Protein AF-A0A537GXC3-F1 (afdb_monomer_lite)

Secondary structure (DSSP, 8-state):
----TTS--HHHHHHHHHHTT--HHHHHHHHHHHHHHHHS-S-S-TTTTSS---STT--GGG-------S-----HHHHGGGPPPSS--EEEEETTEEEEEE--HHHHHTT-----HHHHHHHSHHHHHTTTTTSS-TTS-HHHHHHHH-

Radius of gyration: 17.85 Å; chains: 1; bounding box: 47×38×45 Å

Sequence (150 aa):
MGKSLASPTESMIKEVSASFSEPQEVSRERFVALDYFNKLPLEKSVLYTKYVDILSSLTLDSFEPGMPSQLRSIPHEIAHLIKERDEPTLSLQVDSQMVRTEVHGTLEKEGIIFSSIHSALANNPDLARSHFTKAIPPDDDKFAALNNAF

Structure (mmCIF, N/CA/C/O backbone):
data_AF-A0A537GXC3-F1
#
_entry.id   AF-A0A537GXC3-F1
#
loop_
_atom_site.group_PDB
_atom_site.id
_atom_site.type_symbol
_atom_site.label_atom_id
_atom_site.label_alt_id
_atom_site.label_comp_id
_atom_site.label_asym_id
_atom_site.label_entity_id
_atom_site.label_seq_id
_atom_site.pdbx_PDB_ins_code
_atom_site.Cartn_x
_atom_site.Cartn_y
_atom_site.Cartn_z
_atom_site.occupancy
_atom_site.B_iso_or_equiv
_atom_site.auth_seq_id
_atom_site.auth_comp_id
_atom_site.auth_asym_id
_atom_site.auth_atom_id
_atom_site.pdbx_PDB_model_num
ATOM 1 N N . MET A 1 1 ? 25.312 0.135 -0.748 1.00 44.31 1 MET A N 1
ATOM 2 C CA . MET A 1 1 ? 24.324 0.442 -1.804 1.00 44.31 1 MET A CA 1
ATOM 3 C C . MET A 1 1 ? 23.037 0.807 -1.092 1.00 44.31 1 MET A C 1
ATOM 5 O O . MET A 1 1 ? 22.643 0.046 -0.217 1.00 44.31 1 MET A O 1
ATOM 9 N N . GLY A 1 2 ? 22.495 2.000 -1.346 1.00 56.72 2 GLY A N 1
ATOM 10 C CA . GLY A 1 2 ? 21.248 2.460 -0.723 1.00 56.72 2 GLY A CA 1
ATOM 11 C C . GLY A 1 2 ? 20.059 1.591 -1.135 1.00 56.72 2 GLY A C 1
ATOM 12 O O . GLY A 1 2 ? 20.139 0.854 -2.120 1.00 56.72 2 GLY A O 1
ATOM 13 N N . LYS A 1 3 ? 18.977 1.641 -0.356 1.00 64.88 3 LYS A N 1
ATOM 14 C CA . LYS A 1 3 ? 17.734 0.921 -0.648 1.00 64.88 3 LYS A CA 1
ATOM 15 C C . LYS A 1 3 ? 17.019 1.655 -1.792 1.00 64.88 3 LYS A C 1
ATOM 17 O O . LYS A 1 3 ? 16.311 2.608 -1.528 1.00 64.88 3 LYS A O 1
ATOM 22 N N . SER A 1 4 ? 17.222 1.248 -3.045 1.00 76.56 4 SER A N 1
ATOM 23 C CA . SER A 1 4 ? 16.578 1.858 -4.228 1.00 76.56 4 SER A CA 1
ATOM 24 C C . SER A 1 4 ? 15.286 1.120 -4.609 1.00 76.56 4 SER A C 1
ATOM 26 O O . SER A 1 4 ? 15.251 -0.113 -4.590 1.00 76.56 4 SER A O 1
ATOM 28 N N . LEU A 1 5 ? 14.241 1.855 -5.011 1.00 75.19 5 LEU A N 1
ATOM 29 C CA . LEU A 1 5 ? 13.020 1.292 -5.607 1.00 75.19 5 LEU A CA 1
ATOM 30 C C . LEU A 1 5 ? 13.234 0.732 -7.020 1.00 75.19 5 LEU A C 1
ATOM 32 O O . LEU A 1 5 ? 12.379 -0.003 -7.508 1.00 75.19 5 LEU A O 1
ATOM 36 N N . ALA A 1 6 ? 14.353 1.023 -7.688 1.00 76.06 6 ALA A N 1
ATOM 37 C CA . ALA A 1 6 ? 14.673 0.369 -8.959 1.00 76.06 6 ALA A CA 1
ATOM 38 C C . ALA A 1 6 ? 15.117 -1.087 -8.771 1.00 76.06 6 ALA A C 1
ATOM 40 O O . ALA A 1 6 ? 15.088 -1.877 -9.714 1.00 76.06 6 ALA A O 1
ATOM 41 N N . SER A 1 7 ? 15.576 -1.449 -7.572 1.00 81.81 7 SER A N 1
ATOM 42 C CA . SER A 1 7 ? 16.062 -2.793 -7.253 1.00 81.81 7 SER A CA 1
ATOM 43 C C . SER A 1 7 ? 15.679 -3.190 -5.824 1.00 81.81 7 SER A C 1
ATOM 45 O O . SER A 1 7 ? 16.560 -3.395 -4.981 1.00 81.81 7 SER A O 1
ATOM 47 N N . PRO A 1 8 ? 14.369 -3.295 -5.523 1.00 86.06 8 PRO A N 1
ATOM 48 C CA . PRO A 1 8 ? 13.913 -3.805 -4.244 1.00 86.06 8 PRO A CA 1
ATOM 49 C C . PRO A 1 8 ? 14.417 -5.237 -4.047 1.00 86.06 8 PRO A C 1
ATOM 51 O O . PRO A 1 8 ? 14.475 -6.039 -4.978 1.00 86.06 8 PRO A O 1
ATOM 54 N N . THR A 1 9 ? 14.804 -5.565 -2.817 1.00 90.38 9 THR A N 1
ATOM 55 C CA . THR A 1 9 ? 15.420 -6.856 -2.491 1.00 90.38 9 THR A CA 1
ATOM 56 C C . THR A 1 9 ? 14.552 -7.661 -1.539 1.00 90.38 9 THR A C 1
ATOM 58 O O . THR A 1 9 ? 13.807 -7.111 -0.728 1.00 90.38 9 THR A O 1
ATOM 61 N N . GLU A 1 10 ? 14.730 -8.981 -1.550 1.00 92.19 10 GLU A N 1
ATOM 62 C CA . GLU A 1 10 ? 14.108 -9.870 -0.567 1.00 92.19 10 GLU A CA 1
ATOM 63 C C . GLU A 1 10 ? 14.428 -9.475 0.881 1.00 92.19 10 GLU A C 1
ATOM 65 O O . GLU A 1 10 ? 13.608 -9.668 1.775 1.00 92.19 10 GLU A O 1
ATOM 70 N N . SER A 1 11 ? 15.617 -8.915 1.134 1.00 90.69 11 SER A N 1
ATOM 71 C CA . SER A 1 11 ? 15.994 -8.446 2.470 1.00 90.69 11 SER A CA 1
ATOM 72 C C . SER A 1 11 ? 15.090 -7.313 2.953 1.00 90.69 11 SER A C 1
ATOM 74 O O . SER A 1 11 ? 14.800 -7.240 4.143 1.00 90.69 11 SER A O 1
ATOM 76 N N . MET A 1 12 ? 14.635 -6.447 2.046 1.00 88.88 12 MET A N 1
ATOM 77 C CA . MET A 1 12 ? 13.748 -5.334 2.383 1.00 88.88 12 MET A CA 1
ATOM 78 C C . MET A 1 12 ? 12.340 -5.847 2.702 1.00 88.88 12 MET A C 1
ATOM 80 O O . MET A 1 12 ? 11.745 -5.401 3.676 1.00 88.88 12 MET A O 1
ATOM 84 N N . ILE A 1 13 ? 11.852 -6.856 1.971 1.00 91.31 13 ILE A N 1
ATOM 85 C CA . ILE A 1 13 ? 10.588 -7.543 2.290 1.00 91.31 13 ILE A CA 1
ATOM 86 C C . ILE A 1 13 ? 10.646 -8.181 3.679 1.00 91.31 13 ILE A C 1
ATOM 88 O O . ILE A 1 13 ? 9.738 -7.994 4.484 1.00 91.31 13 ILE A O 1
ATOM 92 N N . LYS A 1 14 ? 11.742 -8.884 4.000 1.00 91.06 14 LYS A N 1
ATOM 93 C CA . LYS A 1 14 ? 11.944 -9.482 5.333 1.00 91.06 14 LYS A CA 1
ATOM 94 C C . LYS A 1 14 ? 11.896 -8.430 6.437 1.00 91.06 14 LYS A C 1
ATOM 96 O O . LYS A 1 14 ? 11.304 -8.675 7.483 1.00 91.06 14 LYS A O 1
ATOM 101 N N . GLU A 1 15 ? 12.502 -7.270 6.205 1.00 89.31 15 GLU A N 1
ATOM 102 C CA . GLU A 1 15 ? 12.504 -6.154 7.151 1.00 89.31 15 GLU A CA 1
ATOM 103 C C . GLU A 1 15 ? 11.103 -5.556 7.355 1.00 89.31 15 GLU A C 1
ATOM 105 O O . GLU A 1 15 ? 10.705 -5.336 8.501 1.00 89.31 15 GLU A O 1
ATOM 110 N N . VAL A 1 16 ? 10.325 -5.356 6.283 1.00 88.69 16 VAL A N 1
ATOM 111 C CA . VAL A 1 16 ? 8.923 -4.913 6.383 1.00 88.69 16 VAL A CA 1
ATOM 112 C C . VAL A 1 16 ? 8.084 -5.934 7.147 1.00 88.69 16 VAL A C 1
ATOM 114 O O . VAL A 1 16 ? 7.462 -5.582 8.151 1.00 88.69 16 VAL A O 1
ATOM 117 N N . SER A 1 17 ? 8.119 -7.207 6.740 1.00 90.25 17 SER A N 1
ATOM 118 C CA . SER A 1 17 ? 7.328 -8.256 7.390 1.00 90.25 17 SER A CA 1
ATOM 119 C C . SER A 1 17 ? 7.688 -8.429 8.866 1.00 90.25 17 SER A C 1
ATOM 121 O O . SER A 1 17 ? 6.800 -8.618 9.696 1.00 90.25 17 SER A O 1
ATOM 123 N N . ALA A 1 18 ? 8.972 -8.313 9.222 1.00 89.62 18 ALA A N 1
ATOM 124 C CA . ALA A 1 18 ? 9.408 -8.340 10.615 1.00 89.62 18 ALA A CA 1
ATOM 125 C C . ALA A 1 18 ? 8.905 -7.122 11.406 1.00 89.62 18 ALA A C 1
ATOM 127 O O . ALA A 1 18 ? 8.441 -7.278 12.534 1.00 89.62 18 ALA A O 1
ATOM 128 N N . SER A 1 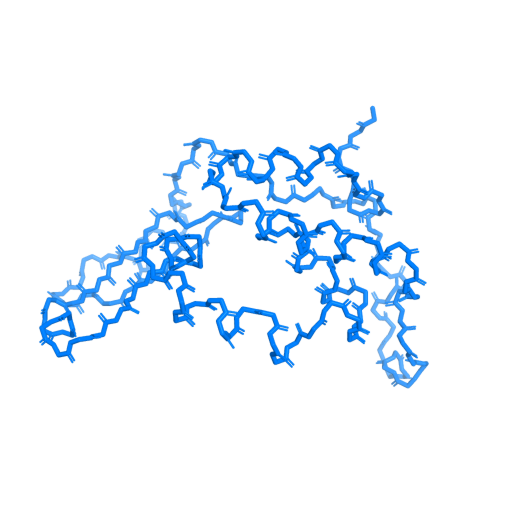19 ? 8.945 -5.924 10.814 1.00 86.88 19 SER A N 1
ATOM 129 C CA . SER A 1 19 ? 8.527 -4.682 11.483 1.00 86.88 19 SER A CA 1
ATOM 130 C C . SER A 1 19 ? 7.046 -4.685 11.860 1.00 86.88 19 SER A C 1
ATOM 132 O O . SER A 1 19 ? 6.678 -4.157 12.909 1.00 86.88 19 SER A O 1
ATOM 134 N N . PHE A 1 20 ? 6.202 -5.311 11.038 1.00 85.00 20 PHE A N 1
ATOM 135 C CA . PHE A 1 20 ? 4.766 -5.434 11.299 1.00 85.00 20 PHE A CA 1
ATOM 136 C C . PHE A 1 20 ? 4.357 -6.771 11.927 1.00 85.00 20 PHE A C 1
ATOM 138 O O . PHE A 1 20 ? 3.171 -6.979 12.167 1.00 85.00 20 PHE A O 1
ATOM 145 N N . SER A 1 21 ? 5.318 -7.655 12.232 1.00 87.19 21 SER A N 1
ATOM 146 C CA . SER A 1 21 ? 5.053 -9.004 12.758 1.00 87.19 21 SER A CA 1
ATOM 147 C C . SER A 1 21 ? 4.022 -9.764 11.915 1.00 87.19 21 SER A C 1
ATOM 149 O O . SER A 1 21 ? 3.063 -10.334 12.435 1.00 87.19 21 SER A O 1
ATOM 151 N N . GLU A 1 22 ? 4.194 -9.720 10.594 1.00 87.62 22 GLU A N 1
ATOM 152 C CA . GLU A 1 22 ? 3.205 -10.245 9.658 1.00 87.62 22 GLU A CA 1
ATOM 153 C C . GLU A 1 22 ? 3.077 -11.776 9.729 1.00 87.62 22 GLU A C 1
ATOM 155 O O . GLU A 1 22 ? 4.077 -12.479 9.923 1.00 87.62 22 GLU A O 1
ATOM 160 N N . PRO A 1 23 ? 1.870 -12.322 9.487 1.00 87.81 23 PRO A N 1
ATOM 161 C CA . PRO A 1 23 ? 1.692 -13.746 9.228 1.00 87.81 23 PRO A CA 1
ATOM 162 C C . PRO A 1 23 ? 2.566 -14.225 8.059 1.00 87.81 23 PRO A C 1
ATOM 164 O O . PRO A 1 23 ? 2.821 -13.484 7.103 1.00 87.81 23 PRO A O 1
ATOM 167 N N . GLN A 1 24 ? 2.990 -15.494 8.093 1.00 88.50 24 GLN A N 1
ATOM 168 C CA . GLN A 1 24 ? 3.875 -16.053 7.062 1.00 88.50 24 GLN A CA 1
ATOM 169 C C . GLN A 1 24 ? 3.268 -15.969 5.658 1.00 88.50 24 GLN A C 1
ATOM 171 O O . GLN A 1 24 ? 3.991 -15.791 4.682 1.00 88.50 24 GLN A O 1
ATOM 176 N N . GLU A 1 25 ? 1.952 -16.105 5.546 1.00 89.38 25 GLU A N 1
ATOM 177 C CA . GLU A 1 25 ? 1.207 -16.051 4.295 1.00 89.38 25 GLU A CA 1
ATOM 178 C C . GLU A 1 25 ? 1.304 -14.669 3.639 1.00 89.38 25 GLU A C 1
ATOM 180 O O . GLU A 1 25 ? 1.573 -14.588 2.443 1.00 89.38 25 GLU A O 1
ATOM 185 N N . VAL A 1 26 ? 1.165 -13.594 4.425 1.00 90.88 26 VAL A N 1
ATOM 186 C CA . VAL A 1 26 ? 1.312 -12.208 3.942 1.00 90.88 26 VAL A CA 1
ATOM 187 C C . VAL A 1 26 ? 2.740 -11.981 3.455 1.00 90.88 26 VAL A C 1
ATOM 189 O O . VAL A 1 26 ? 2.950 -11.489 2.350 1.00 90.88 26 VAL A O 1
ATOM 192 N N . SER A 1 27 ? 3.731 -12.425 4.232 1.00 91.94 27 SER A N 1
ATOM 193 C CA . SER A 1 27 ? 5.136 -12.307 3.836 1.00 91.94 27 SER A CA 1
ATOM 194 C C . SER A 1 27 ? 5.424 -13.048 2.522 1.00 91.94 27 SER A C 1
ATOM 196 O O . SER A 1 27 ? 6.080 -12.506 1.635 1.00 91.94 27 SER A O 1
ATOM 198 N N . ARG A 1 28 ? 4.875 -14.260 2.337 1.00 93.31 28 ARG A N 1
ATOM 199 C CA . ARG A 1 28 ? 4.984 -15.017 1.074 1.00 93.31 28 ARG A CA 1
ATOM 200 C C . ARG A 1 28 ? 4.373 -14.268 -0.108 1.00 93.31 28 ARG A C 1
ATOM 202 O O . ARG A 1 28 ? 4.989 -14.236 -1.169 1.00 93.31 28 ARG A O 1
ATOM 209 N N . GLU A 1 29 ? 3.205 -13.660 0.062 1.00 93.94 29 GLU A N 1
ATOM 210 C CA . GLU A 1 29 ? 2.571 -12.864 -0.997 1.00 93.94 29 GLU A CA 1
ATOM 211 C C . GLU A 1 29 ? 3.402 -11.650 -1.397 1.00 93.94 29 GLU A C 1
ATOM 213 O O . GLU A 1 29 ? 3.532 -11.376 -2.590 1.00 93.94 29 GLU A O 1
ATOM 218 N N . ARG A 1 30 ? 4.051 -10.983 -0.437 1.00 94.44 30 ARG A N 1
ATOM 219 C CA . ARG A 1 30 ? 4.987 -9.890 -0.733 1.00 94.44 30 ARG A CA 1
ATOM 220 C C . ARG A 1 30 ? 6.167 -10.355 -1.591 1.00 94.44 30 ARG A C 1
ATOM 222 O O . ARG A 1 30 ? 6.555 -9.653 -2.522 1.00 94.44 30 ARG A O 1
ATOM 229 N N . PHE A 1 31 ? 6.716 -11.550 -1.342 1.00 96.06 31 PHE A N 1
ATOM 230 C CA . PHE A 1 31 ? 7.765 -12.122 -2.204 1.00 96.06 31 PHE A CA 1
ATOM 231 C C . PHE A 1 31 ? 7.263 -12.438 -3.615 1.00 96.06 31 PHE A C 1
ATOM 233 O O . PHE A 1 31 ? 7.979 -12.192 -4.583 1.00 96.06 31 PHE A O 1
ATOM 240 N N . VAL A 1 32 ? 6.035 -12.948 -3.747 1.00 96.56 32 VAL A N 1
ATOM 241 C CA . VAL A 1 32 ? 5.408 -13.166 -5.061 1.00 96.56 32 VAL A CA 1
ATOM 242 C C . VAL A 1 32 ? 5.237 -11.836 -5.799 1.00 96.56 32 VAL A C 1
ATOM 244 O O . VAL A 1 32 ? 5.548 -11.743 -6.983 1.00 96.56 32 VAL A O 1
ATOM 247 N N . ALA A 1 33 ? 4.807 -10.785 -5.103 1.00 97.12 33 ALA A N 1
ATOM 248 C CA . ALA A 1 33 ? 4.683 -9.451 -5.677 1.00 97.12 33 ALA A CA 1
ATOM 249 C C . ALA A 1 33 ? 6.040 -8.868 -6.113 1.00 97.12 33 ALA A C 1
ATOM 251 O O . ALA A 1 33 ? 6.153 -8.310 -7.203 1.00 97.12 33 ALA A O 1
ATOM 252 N N . LEU A 1 34 ? 7.098 -9.078 -5.323 1.00 96.06 34 LEU A N 1
ATOM 253 C CA . LEU A 1 34 ? 8.461 -8.696 -5.698 1.00 96.06 34 LEU A CA 1
ATOM 254 C C . LEU A 1 34 ? 8.936 -9.418 -6.973 1.00 96.06 34 LEU A C 1
ATOM 256 O O . LEU A 1 34 ? 9.576 -8.813 -7.834 1.00 96.06 34 LEU A O 1
ATOM 260 N N . ASP A 1 35 ? 8.618 -10.703 -7.119 1.00 96.62 35 ASP A N 1
ATOM 261 C CA . ASP A 1 35 ? 8.932 -11.468 -8.329 1.00 96.62 35 ASP A CA 1
ATOM 262 C C . ASP A 1 35 ? 8.208 -10.903 -9.566 1.00 96.62 35 ASP A C 1
ATOM 264 O O . ASP A 1 35 ? 8.836 -10.713 -10.612 1.00 96.62 35 ASP A O 1
ATOM 268 N N . TYR A 1 36 ? 6.929 -10.528 -9.437 1.00 97.38 36 TYR A N 1
ATOM 269 C CA . TYR A 1 36 ? 6.208 -9.820 -10.499 1.00 97.38 36 TYR A CA 1
ATOM 270 C C . TYR A 1 36 ? 6.845 -8.471 -10.837 1.00 97.38 36 TYR A C 1
ATOM 272 O O . TYR A 1 36 ? 7.074 -8.194 -12.013 1.00 97.38 36 TYR A O 1
ATOM 280 N N . PHE A 1 37 ? 7.214 -7.661 -9.841 1.00 95.12 37 PHE A N 1
ATOM 281 C CA . PHE A 1 37 ? 7.865 -6.364 -10.061 1.00 95.12 37 PHE A CA 1
ATOM 282 C C . PHE A 1 37 ? 9.121 -6.484 -10.937 1.00 95.12 37 PHE A C 1
ATOM 284 O O . PHE A 1 37 ? 9.337 -5.694 -11.863 1.00 95.12 37 PHE A O 1
ATOM 291 N N . ASN A 1 38 ? 9.939 -7.503 -10.663 1.00 93.44 38 ASN A N 1
ATOM 292 C CA . ASN A 1 38 ? 11.182 -7.756 -11.386 1.00 93.44 38 ASN A CA 1
ATOM 293 C C . ASN A 1 38 ? 10.948 -8.217 -12.833 1.00 93.44 38 ASN A C 1
ATOM 295 O O . ASN A 1 38 ? 11.780 -7.951 -13.700 1.00 93.44 38 ASN A O 1
ATOM 299 N N . LYS A 1 39 ? 9.823 -8.886 -13.105 1.00 94.88 39 LYS A N 1
ATOM 300 C CA . LYS A 1 39 ? 9.475 -9.423 -14.431 1.00 94.88 39 LYS A CA 1
ATOM 301 C C . LYS A 1 39 ? 8.680 -8.446 -15.291 1.00 94.88 39 LYS A C 1
ATOM 303 O O . LYS A 1 39 ? 8.797 -8.481 -16.515 1.00 94.88 39 LYS A O 1
ATOM 308 N N . LEU A 1 40 ? 7.854 -7.606 -14.674 1.00 94.50 40 LEU A N 1
ATOM 309 C CA . LEU A 1 40 ? 6.951 -6.716 -15.389 1.00 94.50 40 LEU A CA 1
ATOM 310 C C . LEU A 1 40 ? 7.705 -5.522 -15.999 1.00 94.50 40 LEU A C 1
ATOM 312 O O . LEU A 1 40 ? 8.599 -4.946 -15.357 1.00 94.50 40 LEU A O 1
ATOM 316 N N . PRO A 1 41 ? 7.342 -5.116 -17.232 1.00 92.25 41 PRO A N 1
ATOM 317 C CA . PRO A 1 41 ? 7.860 -3.889 -17.822 1.00 92.25 41 PRO A CA 1
ATOM 318 C C . PRO A 1 41 ? 7.374 -2.678 -17.018 1.00 92.25 41 PRO A C 1
ATOM 320 O O . PRO A 1 41 ? 6.320 -2.731 -16.390 1.00 92.25 41 PRO A O 1
ATOM 323 N N . LEU A 1 42 ? 8.129 -1.574 -17.055 1.00 87.69 42 LEU A N 1
ATOM 324 C CA . LEU A 1 42 ? 7.740 -0.327 -16.376 1.00 87.69 42 LEU A CA 1
ATOM 325 C C . LEU A 1 42 ? 6.365 0.174 -16.829 1.00 87.69 42 LEU A C 1
ATOM 327 O O . LEU A 1 42 ? 5.606 0.710 -16.031 1.00 87.69 42 LEU A O 1
ATOM 331 N N . GLU A 1 43 ? 6.037 -0.061 -18.096 1.00 87.44 43 GLU A N 1
ATOM 332 C CA . GLU A 1 43 ? 4.744 0.254 -18.670 1.00 87.44 43 GLU A CA 1
ATOM 333 C C . GLU A 1 43 ? 4.200 -0.935 -19.454 1.00 87.44 43 GLU A C 1
ATOM 335 O O . GLU A 1 43 ? 4.882 -1.531 -20.288 1.00 87.44 43 GLU A O 1
ATOM 340 N N . LYS A 1 44 ? 2.941 -1.276 -19.172 1.00 87.56 44 LYS A N 1
ATOM 341 C CA . LYS A 1 44 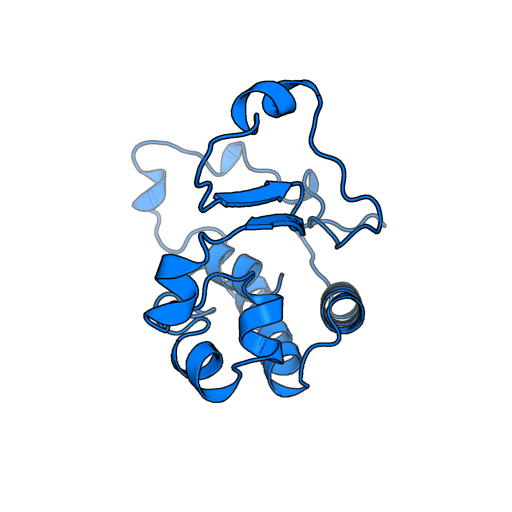? 2.238 -2.407 -19.787 1.00 87.56 44 LYS A CA 1
ATOM 342 C C . LYS A 1 44 ? 1.845 -2.132 -21.240 1.00 87.56 44 LYS A C 1
ATOM 344 O O . LYS A 1 44 ? 1.721 -3.065 -22.029 1.00 87.56 44 LYS A O 1
ATOM 349 N N . SER A 1 45 ? 1.613 -0.866 -21.591 1.00 88.12 45 SER A N 1
ATOM 350 C CA . SER A 1 45 ? 1.137 -0.458 -22.911 1.00 88.12 45 SER A CA 1
ATOM 351 C C . SER A 1 45 ? 1.626 0.934 -23.284 1.00 88.12 45 SER A C 1
ATOM 353 O O . SER A 1 45 ? 1.412 1.888 -22.547 1.00 88.12 45 SER A O 1
ATOM 355 N N . VAL A 1 46 ? 2.143 1.072 -24.504 1.00 81.81 46 VAL A N 1
ATOM 356 C CA . VAL A 1 46 ? 2.550 2.357 -25.106 1.00 81.81 46 VAL A CA 1
ATOM 357 C C . VAL A 1 46 ? 1.406 3.373 -25.240 1.00 81.81 46 VAL A C 1
ATOM 359 O O . VAL A 1 46 ? 1.631 4.537 -25.557 1.00 81.81 46 VAL A O 1
ATOM 362 N N . LEU A 1 47 ? 0.152 2.946 -25.052 1.00 87.19 47 LEU A N 1
ATOM 363 C CA . LEU A 1 47 ? -0.996 3.852 -25.068 1.00 87.19 47 LEU A CA 1
ATOM 364 C C . LEU A 1 47 ? -1.103 4.697 -23.793 1.00 87.19 47 LEU A C 1
ATOM 366 O O . LEU A 1 47 ? -1.717 5.761 -23.844 1.00 87.19 47 LEU A O 1
ATOM 370 N N . TYR A 1 48 ? -0.529 4.244 -22.677 1.00 84.94 48 TYR A N 1
ATOM 371 C CA . TYR A 1 48 ? -0.614 4.927 -21.384 1.00 84.94 48 TYR A CA 1
ATOM 372 C C . TYR A 1 48 ? 0.224 6.216 -21.356 1.00 84.94 48 TYR A C 1
ATOM 374 O O . TYR A 1 48 ? -0.237 7.228 -20.832 1.00 84.94 48 TYR A O 1
ATOM 382 N N . THR A 1 49 ? 1.360 6.241 -22.052 1.00 84.25 49 THR A N 1
ATOM 383 C CA . THR A 1 49 ? 2.208 7.433 -22.247 1.00 84.25 49 THR A CA 1
ATOM 384 C C . THR A 1 49 ? 1.940 8.199 -23.542 1.00 84.25 49 THR A C 1
ATOM 386 O O . THR A 1 49 ? 2.635 9.164 -23.855 1.00 84.25 49 THR A O 1
ATOM 389 N N . LYS A 1 50 ? 0.904 7.831 -24.310 1.00 87.62 50 LYS A N 1
ATOM 390 C CA . LYS A 1 50 ? 0.659 8.388 -25.655 1.00 87.62 50 LYS A CA 1
ATOM 391 C C . LYS A 1 50 ? 0.572 9.919 -25.694 1.00 87.62 50 LYS A C 1
ATOM 393 O O . LYS A 1 50 ? 0.966 10.524 -26.688 1.00 87.62 50 LYS A O 1
ATOM 398 N N . TYR A 1 51 ? -0.002 10.532 -24.660 1.00 87.88 51 TYR A N 1
ATOM 399 C CA . TYR A 1 51 ? -0.237 11.981 -24.608 1.00 87.88 51 TYR A CA 1
ATOM 400 C C . TYR A 1 51 ? 0.632 12.704 -23.579 1.00 87.88 51 TYR A C 1
ATOM 402 O O . TYR A 1 51 ? 0.804 13.916 -23.681 1.00 87.88 51 TYR A O 1
ATOM 410 N N . VAL A 1 52 ? 1.161 11.977 -22.595 1.00 84.31 52 VAL A N 1
ATOM 411 C CA . VAL A 1 52 ? 2.024 12.513 -21.543 1.00 84.31 52 VAL A CA 1
ATOM 412 C C . VAL A 1 52 ? 3.089 11.470 -21.243 1.00 84.31 52 VAL A C 1
ATOM 414 O O . VAL A 1 52 ? 2.775 10.374 -20.784 1.00 84.31 52 VAL A O 1
ATOM 417 N N . ASP A 1 53 ? 4.347 11.824 -21.480 1.00 82.81 53 ASP A N 1
ATOM 418 C CA . ASP A 1 53 ? 5.480 10.984 -21.111 1.00 82.81 53 ASP A CA 1
ATOM 419 C C . ASP A 1 53 ? 5.889 11.269 -19.662 1.00 82.81 53 ASP A C 1
ATOM 421 O O . ASP A 1 53 ? 6.658 12.184 -19.371 1.00 82.81 53 ASP A O 1
ATOM 425 N N . ILE A 1 54 ? 5.321 10.493 -18.741 1.00 77.38 54 ILE A N 1
ATOM 426 C CA . ILE A 1 54 ? 5.677 10.528 -17.317 1.00 77.38 54 ILE A CA 1
ATOM 427 C C . ILE A 1 54 ? 6.909 9.671 -16.999 1.00 77.38 54 ILE A C 1
ATOM 429 O O . ILE A 1 54 ? 7.506 9.829 -15.935 1.00 77.38 54 ILE A O 1
ATOM 433 N N . LEU A 1 55 ? 7.295 8.759 -17.898 1.00 81.25 55 LEU A N 1
ATOM 434 C CA . LEU A 1 55 ? 8.321 7.755 -17.624 1.00 81.25 55 LEU A CA 1
ATOM 435 C C . LEU A 1 55 ? 9.726 8.295 -17.847 1.00 81.25 55 LEU A C 1
ATOM 437 O O . LEU A 1 55 ? 10.625 7.942 -17.091 1.00 81.25 55 LEU A O 1
ATOM 441 N N . SER A 1 56 ? 9.926 9.183 -18.824 1.00 80.88 56 SER A N 1
ATOM 442 C CA . SER A 1 56 ? 11.241 9.795 -19.064 1.00 80.88 56 SER A CA 1
ATOM 443 C C . SER A 1 56 ? 11.763 10.611 -17.881 1.00 80.88 56 SER A C 1
ATOM 445 O O . SER A 1 56 ? 12.973 10.738 -17.709 1.00 80.88 56 SER A O 1
ATOM 447 N N . SER A 1 57 ? 10.863 11.140 -17.048 1.00 80.69 57 SER A N 1
ATOM 448 C CA . SER A 1 57 ? 11.215 11.879 -15.828 1.00 80.69 57 SER A CA 1
ATOM 449 C C . SER A 1 57 ? 11.267 10.991 -14.580 1.00 80.69 57 SER A C 1
ATOM 451 O O . SER A 1 57 ? 11.745 11.429 -13.533 1.00 80.69 57 SER A O 1
ATOM 453 N N . LEU A 1 58 ? 10.785 9.747 -14.660 1.00 81.25 58 LEU A N 1
ATOM 454 C CA . LEU A 1 58 ? 10.720 8.840 -13.521 1.00 81.25 58 LEU A CA 1
ATOM 455 C C . LEU A 1 58 ? 12.028 8.058 -13.377 1.00 81.25 58 LEU A C 1
ATOM 457 O O . LEU A 1 58 ? 12.246 7.036 -14.024 1.00 81.25 58 LEU A O 1
ATOM 461 N N . THR A 1 59 ? 12.886 8.506 -12.465 1.00 82.31 59 THR A N 1
ATOM 462 C CA . THR A 1 59 ? 14.099 7.764 -12.097 1.00 82.31 59 THR A CA 1
ATOM 463 C C . THR A 1 59 ? 13.817 6.926 -10.857 1.00 82.31 59 THR A C 1
ATOM 465 O O . THR A 1 59 ? 13.889 7.434 -9.748 1.00 82.31 59 THR A O 1
ATOM 468 N N . LEU A 1 60 ? 13.496 5.637 -11.003 1.00 79.06 60 LEU A N 1
ATOM 469 C CA . LEU A 1 60 ? 13.210 4.780 -9.837 1.00 79.06 60 LEU A CA 1
ATOM 470 C C . LEU A 1 60 ? 14.367 4.736 -8.824 1.00 79.06 60 LEU A C 1
ATOM 472 O O . LEU A 1 60 ? 14.128 4.603 -7.627 1.00 79.06 60 LEU A O 1
ATOM 476 N N . ASP A 1 61 ? 15.602 4.923 -9.293 1.00 82.06 61 ASP A N 1
ATOM 477 C CA . ASP A 1 61 ? 16.792 4.991 -8.444 1.00 82.06 61 ASP A CA 1
ATOM 478 C C . ASP A 1 61 ? 16.835 6.194 -7.500 1.00 82.06 61 ASP A C 1
ATOM 480 O O . ASP A 1 61 ? 17.570 6.163 -6.515 1.00 82.06 61 ASP A O 1
ATOM 484 N N . SER A 1 62 ? 16.056 7.247 -7.767 1.00 81.75 62 SER A N 1
ATOM 485 C CA . SER A 1 62 ? 15.980 8.409 -6.877 1.00 81.75 62 SER A CA 1
ATOM 486 C C . SER A 1 62 ? 15.017 8.213 -5.709 1.00 81.75 62 SER A C 1
ATOM 488 O O . SER A 1 62 ? 14.874 9.120 -4.892 1.00 81.75 62 SER A O 1
ATOM 490 N N . PHE A 1 63 ? 14.332 7.071 -5.637 1.00 81.62 63 PHE A N 1
ATOM 491 C CA . PHE A 1 63 ? 13.365 6.789 -4.588 1.00 81.62 63 PHE A CA 1
ATOM 492 C C . PHE A 1 63 ? 13.844 5.639 -3.715 1.00 81.62 63 PHE A C 1
ATOM 494 O O . PHE A 1 63 ? 14.251 4.585 -4.206 1.00 81.62 63 PHE A O 1
ATOM 501 N N . GLU A 1 64 ? 13.720 5.827 -2.408 1.00 79.62 64 GLU A N 1
ATOM 502 C CA . GLU A 1 64 ? 13.865 4.752 -1.439 1.00 79.62 64 GLU A CA 1
ATOM 503 C C . GLU A 1 64 ? 12.468 4.278 -1.018 1.00 79.62 64 GLU A C 1
ATOM 505 O O . GLU A 1 64 ? 11.565 5.108 -0.864 1.00 79.62 64 GLU A O 1
ATOM 510 N N . PRO A 1 65 ? 12.237 2.967 -0.833 1.00 73.12 65 PRO A N 1
ATOM 511 C CA . PRO A 1 65 ? 10.987 2.517 -0.247 1.00 73.12 65 PRO A CA 1
ATOM 512 C C . PRO A 1 65 ? 10.854 3.095 1.155 1.00 73.12 65 PRO A C 1
ATOM 514 O O . PRO A 1 65 ? 11.793 3.037 1.954 1.00 73.12 65 PRO A O 1
ATOM 517 N N . GLY A 1 66 ? 9.664 3.617 1.451 1.00 72.25 66 GLY A N 1
ATOM 518 C CA . GLY A 1 66 ? 9.298 4.064 2.787 1.00 72.25 66 GLY A CA 1
ATOM 519 C C . GLY A 1 66 ? 9.310 2.880 3.743 1.00 72.25 66 GLY A C 1
ATOM 520 O O . GLY A 1 66 ? 8.339 2.130 3.825 1.00 72.25 66 GLY A O 1
ATOM 521 N N . MET A 1 67 ? 10.436 2.682 4.426 1.00 74.94 67 MET A N 1
ATOM 522 C CA . MET A 1 67 ? 10.573 1.627 5.418 1.00 74.94 67 MET A CA 1
ATOM 523 C C . MET A 1 67 ? 9.897 2.059 6.718 1.00 74.94 67 MET A C 1
ATOM 525 O O . MET A 1 67 ? 10.026 3.221 7.113 1.00 74.94 67 MET A O 1
ATOM 529 N N . PRO A 1 68 ? 9.224 1.139 7.427 1.00 70.00 68 PRO A N 1
ATOM 530 C CA . PRO A 1 68 ? 8.622 1.457 8.707 1.00 70.00 68 PRO A CA 1
ATOM 531 C C . PRO A 1 68 ? 9.671 2.003 9.695 1.00 70.00 68 PRO A C 1
ATOM 533 O O . PRO A 1 68 ? 10.540 1.269 10.160 1.00 70.00 68 PRO A O 1
ATOM 536 N N . SER A 1 69 ? 9.595 3.291 10.034 1.00 70.19 69 SER A N 1
ATOM 537 C CA . SER A 1 69 ? 10.434 3.913 11.062 1.00 70.19 69 SER A CA 1
ATOM 538 C C . SER A 1 69 ? 9.812 3.803 12.467 1.00 70.19 69 SER A C 1
ATOM 540 O O . SER A 1 69 ? 8.642 3.476 12.638 1.00 70.19 69 SER A O 1
ATOM 542 N N . GLN A 1 70 ? 10.581 4.046 13.529 1.00 60.78 70 GLN A N 1
ATOM 543 C CA . GLN A 1 70 ? 9.999 4.108 14.880 1.00 60.78 70 GLN A CA 1
ATOM 544 C C . GLN A 1 70 ? 9.404 5.487 15.205 1.00 60.78 70 GLN A C 1
ATOM 546 O O . GLN A 1 70 ? 8.598 5.593 16.132 1.00 60.78 70 GLN A O 1
ATOM 551 N N . LEU A 1 71 ? 9.772 6.536 14.458 1.00 64.38 71 LEU A N 1
ATOM 552 C CA . LEU A 1 71 ? 9.258 7.881 14.688 1.00 64.38 71 LEU A CA 1
ATOM 553 C C . LEU A 1 71 ? 7.901 8.054 14.010 1.00 64.38 71 LEU A C 1
ATOM 555 O O . LEU A 1 71 ? 7.792 8.132 12.791 1.00 64.38 71 LEU A O 1
ATOM 559 N N . ARG A 1 72 ? 6.871 8.177 14.843 1.00 69.38 72 ARG A N 1
ATOM 560 C CA . ARG A 1 72 ? 5.507 8.504 14.431 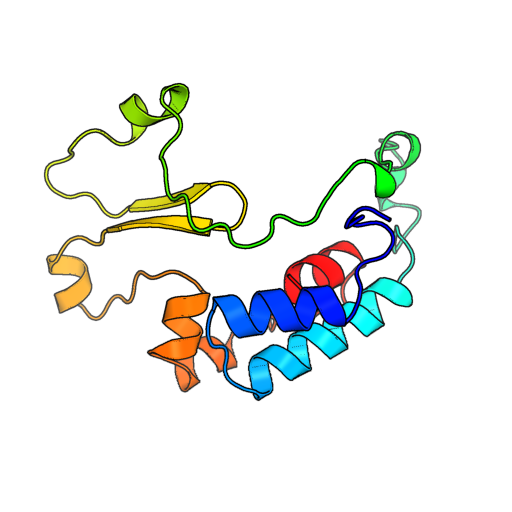1.00 69.38 72 ARG A CA 1
ATOM 561 C C . ARG A 1 72 ? 5.221 9.936 14.847 1.00 69.38 72 ARG A C 1
ATOM 563 O O . ARG A 1 72 ? 4.691 10.173 15.930 1.00 69.38 72 ARG A O 1
ATOM 570 N N . SER A 1 73 ? 5.628 10.897 14.031 1.00 80.12 73 SER A N 1
ATOM 571 C CA . SER A 1 73 ? 5.271 12.297 14.249 1.00 80.12 73 SER A CA 1
ATOM 572 C C . SER A 1 73 ? 4.409 12.806 13.107 1.00 80.12 73 SER A C 1
ATOM 574 O O . SER A 1 73 ? 4.581 12.453 11.944 1.00 80.12 73 SER A O 1
ATOM 576 N N . ILE A 1 74 ? 3.443 13.639 13.469 1.00 86.56 74 ILE A N 1
ATOM 577 C CA . ILE A 1 74 ? 2.635 14.381 12.512 1.00 86.56 74 ILE A CA 1
ATOM 578 C C . ILE A 1 74 ? 3.453 15.615 12.114 1.00 86.56 74 ILE A C 1
ATOM 580 O O . ILE A 1 74 ? 3.841 16.369 13.014 1.00 86.56 74 ILE A O 1
ATOM 584 N N . PRO A 1 75 ? 3.719 15.848 10.815 1.00 87.31 75 PRO A N 1
ATOM 585 C CA . PRO A 1 75 ? 4.389 17.061 10.367 1.00 87.31 75 PRO A CA 1
ATOM 586 C C . PRO A 1 75 ? 3.662 18.312 10.866 1.00 87.31 75 PRO A C 1
ATOM 588 O O . PRO A 1 75 ? 2.428 18.397 10.830 1.00 87.31 75 PRO A O 1
ATOM 591 N N . HIS A 1 76 ? 4.427 19.289 11.348 1.00 88.62 76 HIS A N 1
ATOM 592 C CA . HIS A 1 76 ? 3.882 20.501 11.961 1.00 88.62 76 HIS A CA 1
ATOM 593 C C . HIS A 1 76 ? 2.968 21.268 10.988 1.00 88.62 76 HIS A C 1
ATOM 595 O O . HIS A 1 76 ? 1.942 21.822 11.382 1.00 88.62 76 HIS A O 1
ATOM 601 N N . GLU A 1 77 ? 3.299 21.229 9.698 1.00 88.62 77 GLU A N 1
ATOM 602 C CA . GLU A 1 77 ? 2.570 21.854 8.599 1.00 88.62 77 GLU A CA 1
ATOM 603 C C . GLU A 1 77 ? 1.135 21.342 8.496 1.00 88.62 77 GLU A C 1
ATOM 605 O O . GLU A 1 77 ? 0.236 22.123 8.198 1.00 88.62 77 GLU A O 1
ATOM 610 N N . ILE A 1 78 ? 0.896 20.058 8.781 1.00 87.00 78 ILE A N 1
ATOM 611 C CA . ILE A 1 78 ? -0.432 19.439 8.659 1.00 87.00 78 ILE A CA 1
ATOM 612 C C . ILE A 1 78 ? -1.144 19.274 10.001 1.00 87.00 78 ILE A C 1
ATOM 614 O O . ILE A 1 78 ? -2.342 19.001 10.018 1.00 87.00 78 ILE A O 1
ATOM 618 N N . ALA A 1 79 ? -0.455 19.483 11.127 1.00 86.31 79 ALA A N 1
ATOM 619 C CA . ALA A 1 79 ? -1.019 19.308 12.467 1.00 86.31 79 ALA A CA 1
ATOM 620 C C . ALA A 1 79 ? -2.323 20.103 12.674 1.00 86.31 79 ALA A C 1
ATOM 622 O O . ALA A 1 79 ? -3.253 19.641 13.335 1.00 86.31 79 ALA A O 1
ATOM 623 N N . HIS A 1 80 ? -2.435 21.278 12.048 1.00 86.00 80 HIS A N 1
ATOM 624 C CA . HIS A 1 80 ? -3.629 22.117 12.128 1.00 86.00 80 HIS A CA 1
ATOM 625 C C . HIS A 1 80 ? -4.879 21.509 11.464 1.00 86.00 80 HIS A C 1
ATOM 627 O O . HIS A 1 80 ? -5.990 21.879 11.843 1.00 86.00 80 HIS A O 1
ATOM 633 N N . LEU A 1 81 ? -4.717 20.586 10.508 1.00 83.12 81 LEU A N 1
ATOM 634 C CA . LEU A 1 81 ? -5.817 19.889 9.825 1.00 83.12 81 LEU A CA 1
ATOM 635 C C . LEU A 1 81 ? -6.454 18.804 10.705 1.00 83.12 81 LEU A C 1
ATOM 637 O O . LEU A 1 81 ? -7.573 18.368 10.449 1.00 83.12 81 LEU A O 1
ATOM 641 N N . ILE A 1 82 ? -5.727 18.381 11.738 1.00 81.19 82 ILE A N 1
ATOM 642 C CA . ILE A 1 82 ? -5.993 17.198 12.562 1.00 81.19 82 ILE A CA 1
ATOM 643 C C . ILE A 1 82 ? -6.414 17.616 13.990 1.00 81.19 82 ILE A C 1
ATOM 645 O O . ILE A 1 82 ? -6.452 16.801 14.916 1.00 81.19 82 ILE A O 1
ATOM 649 N N . LYS A 1 83 ? -6.716 18.911 14.174 1.00 72.62 83 LYS A N 1
ATOM 650 C CA . LYS A 1 83 ? -7.219 19.487 15.427 1.00 72.62 83 LYS A CA 1
ATOM 651 C C . LYS A 1 83 ? -8.464 18.752 15.914 1.00 72.62 83 LYS A C 1
ATOM 653 O O . LYS A 1 83 ? -9.233 18.225 15.111 1.00 72.62 83 LYS A O 1
ATOM 658 N N . GLU A 1 84 ? -8.635 18.757 17.233 1.00 67.69 84 GLU A N 1
ATOM 659 C CA . GLU A 1 84 ? -9.735 18.095 17.928 1.00 67.69 84 GLU A CA 1
ATOM 660 C C . GLU A 1 84 ? -11.080 18.478 17.302 1.00 67.69 84 GLU A C 1
ATOM 662 O O . GLU A 1 84 ? -11.467 19.647 17.256 1.00 67.69 84 GLU A O 1
ATOM 667 N N . ARG A 1 85 ? -11.749 17.466 16.753 1.00 68.81 85 ARG A N 1
ATOM 668 C CA . ARG A 1 85 ? -13.172 17.500 16.427 1.00 68.81 85 ARG A CA 1
ATOM 669 C C . ARG A 1 85 ? -13.886 16.734 17.532 1.00 68.81 85 ARG A C 1
ATOM 671 O O . ARG A 1 85 ? -13.281 15.835 18.106 1.00 68.81 85 ARG A O 1
ATOM 678 N N . ASP A 1 86 ? -15.149 17.052 17.787 1.00 68.94 86 ASP A N 1
ATOM 679 C CA . ASP A 1 86 ? -15.914 16.383 18.848 1.00 68.94 86 ASP A CA 1
ATOM 680 C C . ASP A 1 86 ? -16.105 14.877 18.572 1.00 68.94 86 ASP A C 1
ATOM 682 O O . ASP A 1 86 ? -16.135 14.077 19.502 1.00 68.94 86 ASP A O 1
ATOM 686 N N . GLU A 1 87 ? -16.153 14.472 17.293 1.00 70.88 87 GLU A N 1
ATOM 687 C CA . GLU A 1 87 ? -16.346 13.075 16.868 1.00 70.88 87 GLU A CA 1
ATOM 688 C C . GLU A 1 87 ? -15.466 12.711 15.647 1.00 70.88 87 GLU A C 1
ATOM 690 O O . GLU A 1 87 ? -15.960 12.570 14.522 1.00 70.88 87 GLU A O 1
ATOM 695 N N . PRO A 1 88 ? -14.132 12.602 15.789 1.00 80.06 88 PRO A N 1
ATOM 696 C CA . PRO A 1 88 ? -13.262 12.338 14.655 1.00 80.06 88 PRO A CA 1
ATOM 697 C C . PRO A 1 88 ? -13.283 10.846 14.294 1.00 80.06 88 PRO A C 1
ATOM 699 O O . PRO A 1 88 ? -12.989 9.979 15.110 1.00 80.06 88 PRO A O 1
ATOM 702 N N . THR A 1 89 ? -13.582 10.546 13.031 1.00 88.38 89 THR A N 1
ATOM 703 C CA . THR A 1 89 ? -13.166 9.290 12.393 1.00 88.38 89 THR A CA 1
ATOM 704 C C . THR A 1 89 ? -12.094 9.642 11.370 1.00 88.38 89 THR A C 1
ATOM 706 O O . THR A 1 89 ? -12.375 10.327 10.385 1.00 88.38 89 THR A O 1
ATOM 709 N N . LEU A 1 90 ? -10.846 9.266 11.647 1.00 88.75 90 LEU A N 1
ATOM 710 C CA . LEU A 1 90 ? -9.662 9.736 10.928 1.00 88.75 90 LEU A CA 1
ATOM 711 C C . LEU A 1 90 ? -8.579 8.659 10.880 1.00 88.75 90 LEU A C 1
ATOM 713 O O . LEU A 1 90 ? -8.230 8.071 11.898 1.00 88.75 90 LEU A O 1
ATOM 717 N N . SER A 1 91 ? -7.979 8.473 9.708 1.00 89.81 91 SER A N 1
ATOM 718 C CA . SER A 1 91 ? -6.748 7.706 9.543 1.00 89.81 91 SER A CA 1
ATOM 719 C C . SER A 1 91 ? -5.702 8.607 8.902 1.00 89.81 91 SER A C 1
ATOM 721 O O . SER A 1 91 ? -5.976 9.234 7.880 1.00 89.81 91 SER A O 1
ATOM 723 N N . LEU A 1 92 ? -4.517 8.686 9.499 1.00 89.25 92 LEU A N 1
ATOM 724 C CA . LEU A 1 92 ? -3.418 9.511 9.020 1.00 89.25 92 LEU A CA 1
ATOM 725 C C . LEU A 1 92 ? -2.168 8.667 8.834 1.00 89.25 92 LEU A C 1
ATOM 727 O O . LEU A 1 92 ? -1.662 8.070 9.787 1.00 89.25 92 LEU A O 1
ATOM 731 N N . GLN A 1 93 ? -1.652 8.698 7.612 1.00 87.94 93 GLN A N 1
ATOM 732 C CA . GLN A 1 93 ? -0.440 8.008 7.219 1.00 87.94 93 GLN A CA 1
ATOM 733 C C . GLN A 1 93 ? 0.633 9.014 6.800 1.00 87.94 93 GLN A C 1
ATOM 735 O O . GLN A 1 93 ? 0.352 9.943 6.045 1.00 87.94 93 GLN A O 1
ATOM 740 N N . VAL A 1 94 ? 1.852 8.810 7.291 1.00 85.88 94 VAL A N 1
ATOM 741 C CA . VAL A 1 94 ? 3.057 9.575 6.948 1.00 85.88 94 VAL A CA 1
ATOM 742 C C . VAL A 1 94 ? 4.148 8.558 6.622 1.00 85.88 94 VAL A C 1
ATOM 744 O O . VAL A 1 94 ? 4.312 7.602 7.373 1.00 85.88 94 VAL A O 1
ATOM 747 N N . ASP A 1 95 ? 4.839 8.717 5.491 1.00 80.75 95 ASP A N 1
ATOM 748 C CA . ASP A 1 95 ? 5.975 7.878 5.067 1.00 80.75 95 ASP A CA 1
ATOM 749 C C . ASP A 1 95 ? 5.748 6.363 5.239 1.00 80.75 95 ASP A C 1
ATOM 751 O O . ASP A 1 95 ? 6.501 5.656 5.907 1.00 80.75 95 ASP A O 1
ATOM 755 N N . SER A 1 96 ? 4.655 5.861 4.652 1.00 81.19 96 SER A N 1
ATOM 756 C CA . SER A 1 96 ? 4.230 4.448 4.716 1.00 81.19 96 SER A CA 1
ATOM 757 C C . SER A 1 96 ? 3.821 3.935 6.104 1.00 81.19 96 SER A C 1
ATOM 759 O O . SER A 1 96 ? 3.589 2.740 6.284 1.00 81.19 96 SER A O 1
ATOM 761 N N . GLN A 1 97 ? 3.660 4.822 7.087 1.00 82.50 97 GLN A N 1
ATOM 762 C CA . GLN A 1 97 ? 3.248 4.458 8.437 1.00 82.50 97 GLN A CA 1
ATOM 763 C C . GLN A 1 97 ? 1.963 5.122 8.879 1.00 82.50 97 GLN A C 1
ATOM 765 O O . GLN A 1 97 ? 1.793 6.333 8.772 1.00 82.50 97 GLN A O 1
ATOM 770 N N . MET A 1 98 ? 1.086 4.326 9.485 1.00 87.25 98 MET A N 1
ATOM 771 C CA . MET A 1 98 ? -0.090 4.859 10.151 1.00 87.25 98 MET A CA 1
ATOM 772 C C . MET A 1 98 ? 0.315 5.519 11.475 1.00 87.25 98 MET A C 1
ATOM 774 O O . MET A 1 98 ? 0.726 4.837 12.416 1.00 87.25 98 MET A O 1
ATOM 778 N N . VAL A 1 99 ? 0.212 6.848 11.543 1.00 87.56 99 VAL A N 1
ATOM 779 C CA . VAL A 1 99 ? 0.609 7.645 12.716 1.00 87.56 99 VAL A CA 1
ATOM 780 C C . VAL A 1 99 ? -0.569 7.974 13.634 1.00 87.56 99 VAL A C 1
ATOM 782 O O . VAL A 1 99 ? -0.362 8.193 14.825 1.00 87.56 99 VAL A O 1
ATOM 785 N N . ARG A 1 100 ? -1.804 7.980 13.114 1.00 86.06 100 ARG A N 1
ATOM 786 C CA . ARG A 1 100 ? -3.035 8.165 13.899 1.00 86.06 100 ARG A CA 1
ATOM 787 C C . ARG A 1 100 ? -4.178 7.391 13.251 1.00 86.06 100 ARG A C 1
ATOM 789 O O . ARG A 1 100 ? -4.386 7.501 12.045 1.00 86.06 100 ARG A O 1
ATOM 796 N N . THR A 1 101 ? -4.930 6.646 14.050 1.00 88.88 101 THR A N 1
ATOM 797 C CA . THR A 1 101 ? -6.195 6.030 13.640 1.00 88.88 101 THR A CA 1
ATOM 798 C C . THR A 1 101 ? -7.196 6.233 14.760 1.00 88.88 101 THR A C 1
ATOM 800 O O . THR A 1 101 ? -6.931 5.851 15.896 1.00 88.88 101 THR A O 1
ATOM 803 N N . GLU A 1 102 ? -8.321 6.851 14.435 1.00 87.62 102 GLU A N 1
ATOM 804 C CA . GLU A 1 102 ? -9.411 7.140 15.357 1.00 87.62 102 GLU A CA 1
ATOM 805 C C . GLU A 1 102 ? -10.732 6.813 14.693 1.00 87.62 102 GLU A C 1
ATOM 807 O O . GLU A 1 102 ? -10.938 7.102 13.514 1.00 87.62 102 GLU A O 1
ATOM 812 N N . VAL A 1 103 ? -11.629 6.223 15.465 1.00 89.62 103 VAL A N 1
ATOM 813 C CA . VAL A 1 103 ? -12.982 5.897 15.046 1.00 89.62 103 VAL A CA 1
ATOM 814 C C . VAL A 1 103 ? -13.930 6.361 16.129 1.00 89.62 103 VAL A C 1
ATOM 816 O O . VAL A 1 103 ? -13.665 6.208 17.321 1.00 89.62 103 VAL A O 1
ATOM 819 N N . HIS A 1 104 ? -15.035 6.966 15.715 1.00 87.44 104 HIS A N 1
ATOM 820 C CA . HIS A 1 104 ? -16.044 7.385 16.665 1.00 87.44 104 HIS A CA 1
ATOM 821 C C . HIS A 1 104 ? -16.728 6.157 17.283 1.00 87.44 104 HIS A C 1
ATOM 823 O O . HIS A 1 104 ? -17.177 5.263 16.564 1.00 87.44 104 HIS A O 1
ATOM 829 N N . GLY A 1 105 ? -16.854 6.118 18.613 1.00 86.19 105 GLY A N 1
ATOM 830 C CA . GLY A 1 105 ? -17.302 4.919 19.332 1.00 86.19 105 GLY A CA 1
ATOM 831 C C . GLY A 1 105 ? -18.724 4.447 18.995 1.00 86.19 105 GLY A C 1
ATOM 832 O O . GLY A 1 105 ? -19.077 3.308 19.297 1.00 86.19 105 GLY A O 1
ATOM 833 N N . THR A 1 106 ? -19.566 5.278 18.366 1.00 90.19 106 THR A N 1
ATOM 834 C CA . THR A 1 106 ? -20.858 4.812 17.828 1.00 90.19 106 THR A CA 1
ATOM 835 C C . THR A 1 106 ? -20.672 3.877 16.636 1.00 90.19 106 THR A C 1
ATOM 837 O O . THR A 1 106 ? -21.358 2.864 16.568 1.00 90.19 106 THR A O 1
ATOM 840 N N . LEU A 1 107 ? -19.708 4.158 15.754 1.00 91.75 107 LEU A N 1
ATOM 841 C CA . LEU A 1 107 ? -19.406 3.334 14.582 1.00 91.75 107 LEU A CA 1
ATOM 842 C C . LEU A 1 107 ? -18.854 1.969 15.007 1.00 91.75 107 LEU A C 1
ATOM 844 O O . LEU A 1 107 ? -19.253 0.940 14.467 1.00 91.75 107 LEU A O 1
ATOM 848 N N . GLU A 1 108 ? -17.999 1.940 16.032 1.00 90.00 108 GLU A N 1
ATOM 849 C CA . GLU A 1 108 ? -17.499 0.679 16.596 1.00 90.00 108 GLU A CA 1
ATOM 850 C C . GLU A 1 108 ? -18.639 -0.185 17.154 1.00 90.00 108 GLU A C 1
ATOM 852 O O . GLU A 1 108 ? -18.676 -1.393 16.921 1.00 90.00 108 GLU A O 1
ATOM 857 N N . LYS A 1 109 ? -19.617 0.426 17.841 1.00 92.81 109 LYS A N 1
ATOM 858 C CA . LYS A 1 109 ? -20.808 -0.277 18.358 1.00 92.81 109 LYS A CA 1
ATOM 859 C C . LYS A 1 109 ? -21.713 -0.817 17.249 1.00 92.81 109 LYS A C 1
ATOM 861 O O . LYS A 1 109 ? -22.403 -1.807 17.473 1.00 92.81 109 LYS A O 1
ATOM 866 N N . GLU A 1 110 ? -21.702 -0.192 16.076 1.00 95.19 110 GLU A N 1
ATOM 867 C CA . GLU A 1 110 ? -22.391 -0.672 14.871 1.00 95.19 110 GLU A CA 1
ATOM 868 C C . GLU A 1 110 ? -21.610 -1.775 14.133 1.00 95.19 110 GLU A C 1
ATOM 870 O O . GLU A 1 110 ? -22.098 -2.325 13.146 1.00 95.19 110 GLU A O 1
ATOM 875 N N . GLY A 1 111 ? -20.421 -2.144 14.622 1.00 93.00 111 GLY A N 1
ATOM 876 C CA . GLY A 1 111 ? -19.589 -3.204 14.054 1.00 93.00 111 GLY A CA 1
ATOM 877 C C . GLY A 1 111 ? -18.624 -2.732 12.966 1.00 93.00 111 GLY A C 1
ATOM 878 O O . GLY A 1 111 ? -18.069 -3.560 12.244 1.00 93.00 111 GLY A O 1
ATOM 879 N N . ILE A 1 112 ? -18.405 -1.420 12.826 1.00 93.38 112 ILE A N 1
ATOM 880 C CA . ILE A 1 112 ? -17.447 -0.875 11.860 1.00 93.38 112 ILE A CA 1
ATOM 881 C C . ILE A 1 112 ? -16.020 -1.093 12.369 1.00 93.38 112 ILE A C 1
ATOM 883 O O . ILE A 1 112 ? -15.651 -0.648 13.454 1.00 93.38 112 ILE A O 1
ATOM 887 N N . ILE A 1 113 ? -15.195 -1.732 11.537 1.00 92.56 113 ILE A N 1
ATOM 888 C CA . ILE A 1 113 ? -13.761 -1.914 11.778 1.00 92.56 113 ILE A CA 1
ATOM 889 C C . ILE A 1 113 ? -13.005 -0.849 10.986 1.00 92.56 113 ILE A C 1
ATOM 891 O O . ILE A 1 113 ? -12.876 -0.945 9.765 1.00 92.56 113 ILE A O 1
ATOM 895 N N . PHE A 1 114 ? -12.473 0.153 11.682 1.00 93.44 114 PHE A N 1
ATOM 896 C CA . PHE A 1 114 ? -11.646 1.195 11.082 1.00 93.44 114 PHE A CA 1
ATOM 897 C C . PHE A 1 114 ? -10.217 1.100 11.619 1.00 93.44 114 PHE A C 1
ATOM 899 O O . PHE A 1 114 ? -9.941 1.421 12.772 1.00 93.44 114 PHE A O 1
ATOM 906 N N . SER A 1 115 ? -9.307 0.573 10.799 1.00 91.06 115 SER A N 1
ATOM 907 C CA . SER A 1 115 ? -7.941 0.245 11.220 1.00 91.06 115 SER A CA 1
ATOM 908 C C . SER A 1 115 ? -6.949 0.334 10.060 1.00 91.06 115 SER A C 1
ATOM 910 O O . SER A 1 115 ? -7.345 0.400 8.896 1.00 91.06 115 SER A O 1
ATOM 912 N N . SER A 1 116 ? -5.649 0.318 10.370 1.00 90.44 116 SER A N 1
ATOM 913 C CA . SER A 1 116 ? -4.610 0.164 9.347 1.00 90.44 116 SER A CA 1
ATOM 914 C C . SER A 1 116 ? -4.681 -1.218 8.684 1.00 90.44 116 SER A C 1
ATOM 916 O O . SER A 1 116 ? -5.129 -2.180 9.307 1.00 90.44 116 SER A O 1
ATOM 918 N N . ILE A 1 117 ? -4.168 -1.351 7.457 1.00 90.19 117 ILE A N 1
ATOM 919 C CA . ILE A 1 117 ? -4.118 -2.644 6.749 1.00 90.19 117 ILE A CA 1
ATOM 920 C C . ILE A 1 117 ? -3.365 -3.701 7.572 1.00 90.19 117 ILE A C 1
ATOM 922 O O . ILE A 1 117 ? -3.843 -4.823 7.709 1.00 90.19 117 ILE A O 1
ATOM 926 N N . HIS A 1 118 ? -2.239 -3.335 8.191 1.00 88.38 118 HIS A N 1
ATOM 927 C CA . HIS A 1 118 ? -1.469 -4.243 9.047 1.00 88.38 118 HIS A CA 1
ATOM 928 C C . HIS A 1 118 ? -2.284 -4.717 10.258 1.00 88.38 118 HIS A C 1
ATOM 930 O O . HIS A 1 118 ? -2.320 -5.908 10.560 1.00 88.38 118 HIS A O 1
ATOM 936 N N . SER A 1 119 ? -3.001 -3.804 10.921 1.00 89.69 119 SER A N 1
ATOM 937 C CA . SER A 1 119 ? -3.894 -4.148 12.034 1.00 89.69 119 SER A CA 1
ATOM 938 C C . SER A 1 119 ? -5.066 -5.018 11.580 1.00 89.69 119 SER A C 1
ATOM 940 O O . SER A 1 119 ? -5.444 -5.941 12.295 1.00 89.69 119 SER A O 1
ATOM 942 N N . ALA A 1 120 ? -5.625 -4.762 10.396 1.00 92.50 120 ALA A N 1
ATOM 943 C CA . ALA A 1 120 ? -6.693 -5.573 9.825 1.00 92.50 120 ALA A CA 1
ATOM 944 C C . ALA A 1 120 ? -6.211 -7.002 9.528 1.00 92.50 120 ALA A C 1
ATOM 946 O O . ALA A 1 120 ? -6.887 -7.956 9.899 1.00 92.50 120 ALA A O 1
ATOM 947 N N . LEU A 1 121 ? -5.023 -7.154 8.935 1.00 91.00 121 LEU A N 1
ATOM 948 C CA . LEU A 1 121 ? -4.406 -8.454 8.652 1.00 91.00 121 LEU A CA 1
ATOM 949 C C . LEU A 1 121 ? -4.038 -9.229 9.925 1.00 91.00 121 LEU A C 1
ATOM 951 O O . LEU A 1 121 ? -4.125 -10.453 9.924 1.00 91.00 121 LEU A O 1
ATOM 955 N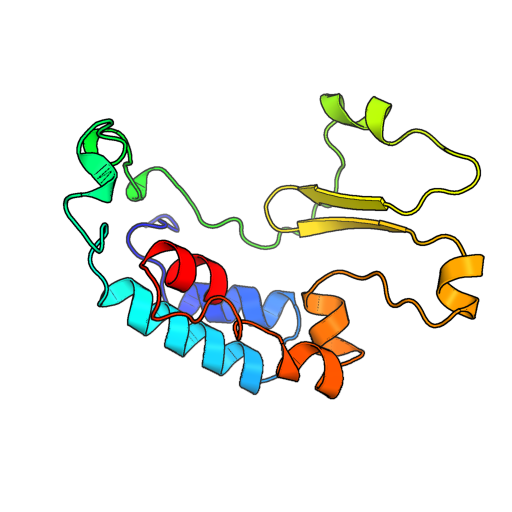 N . ALA A 1 122 ? -3.649 -8.538 11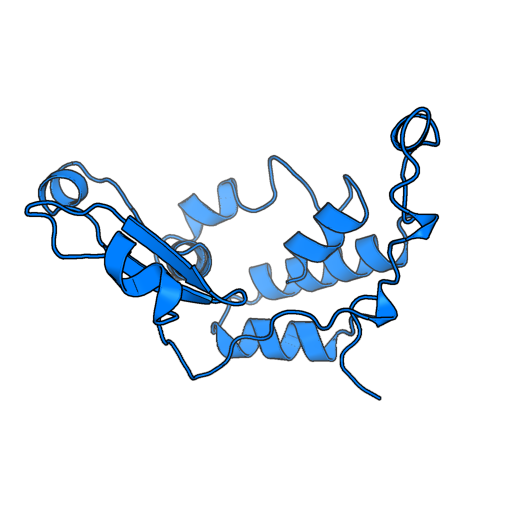.000 1.00 88.50 122 ALA A N 1
ATOM 956 C CA . ALA A 1 122 ? -3.305 -9.166 12.274 1.00 88.50 122 ALA A CA 1
ATOM 957 C C . ALA A 1 122 ? -4.539 -9.543 13.114 1.00 88.50 122 ALA A C 1
ATOM 959 O O . ALA A 1 122 ? -4.613 -10.648 13.644 1.00 88.50 122 ALA A O 1
ATOM 960 N N . ASN A 1 123 ? -5.512 -8.634 13.234 1.00 90.81 123 ASN A N 1
ATOM 961 C CA . ASN A 1 123 ? -6.637 -8.781 14.165 1.00 90.81 123 ASN A CA 1
ATOM 962 C C . ASN A 1 123 ? -7.882 -9.403 13.519 1.00 90.81 123 ASN A C 1
ATOM 964 O O . ASN A 1 123 ? -8.701 -9.987 14.220 1.00 90.81 123 ASN A O 1
ATOM 968 N N . ASN A 1 124 ? -8.041 -9.265 12.200 1.00 92.75 124 ASN A N 1
ATOM 969 C CA . ASN A 1 124 ? -9.190 -9.768 11.441 1.00 92.75 124 ASN A CA 1
ATOM 970 C C . ASN A 1 124 ? -8.726 -10.516 10.173 1.00 92.75 124 ASN A C 1
ATOM 972 O O . ASN A 1 124 ? -9.156 -10.164 9.068 1.00 92.75 124 ASN A O 1
ATOM 976 N N . PRO A 1 125 ? -7.836 -11.524 10.298 1.00 91.12 125 PRO A N 1
ATOM 977 C CA . PRO A 1 125 ? -7.158 -12.136 9.159 1.00 91.12 125 PRO A CA 1
ATOM 978 C C . PRO A 1 125 ? -8.140 -12.704 8.134 1.00 91.12 125 PRO A C 1
ATOM 980 O O . PRO A 1 125 ? -8.009 -12.388 6.960 1.00 91.12 125 PRO A O 1
ATOM 983 N N . ASP A 1 126 ? -9.164 -13.454 8.542 1.00 91.81 126 ASP A N 1
ATOM 984 C CA . ASP A 1 126 ? -10.101 -14.082 7.597 1.00 91.81 126 ASP A CA 1
ATOM 985 C C . ASP A 1 126 ? -10.807 -13.051 6.704 1.00 91.81 126 ASP A C 1
ATOM 987 O O . ASP A 1 126 ? -10.879 -13.206 5.480 1.00 91.81 126 ASP A O 1
ATOM 991 N N . LEU A 1 127 ? -11.270 -11.952 7.310 1.00 93.44 127 LEU A N 1
ATOM 992 C CA . LEU A 1 127 ? -11.930 -10.868 6.592 1.00 93.44 127 LEU A CA 1
ATOM 993 C C . LEU A 1 127 ? -10.934 -10.125 5.698 1.00 93.44 127 LEU A C 1
ATOM 995 O O . LEU A 1 127 ? -11.153 -10.017 4.493 1.00 93.44 127 LEU A O 1
ATOM 999 N N . ALA A 1 128 ? -9.822 -9.652 6.263 1.00 92.94 128 ALA A N 1
ATOM 1000 C CA . ALA A 1 128 ? -8.846 -8.845 5.539 1.00 92.94 128 ALA A CA 1
ATOM 1001 C C . ALA A 1 128 ? -8.216 -9.618 4.370 1.00 92.94 128 ALA A C 1
ATOM 1003 O O . ALA A 1 128 ? -8.136 -9.109 3.253 1.00 92.94 128 ALA A O 1
ATOM 1004 N N . ARG A 1 129 ? -7.832 -10.878 4.592 1.00 90.62 129 ARG A N 1
ATOM 1005 C CA . ARG A 1 129 ? -7.162 -11.735 3.602 1.00 90.62 129 ARG A CA 1
ATOM 1006 C C . ARG A 1 129 ? -8.052 -12.068 2.412 1.00 90.62 129 ARG A C 1
ATOM 1008 O O . ARG A 1 129 ? -7.550 -12.171 1.301 1.00 90.62 129 ARG A O 1
ATOM 1015 N N . SER A 1 130 ? -9.365 -12.183 2.610 1.00 92.75 130 SER A N 1
ATOM 1016 C CA . SER A 1 130 ? -10.305 -12.440 1.509 1.00 92.75 130 SER A CA 1
ATOM 1017 C C . SER A 1 130 ? -10.387 -11.294 0.481 1.00 92.75 130 SER A C 1
ATOM 1019 O O . SER A 1 130 ? -10.870 -11.500 -0.640 1.00 92.75 130 SER A O 1
ATOM 1021 N N . HIS A 1 131 ? -9.888 -10.107 0.849 1.00 93.56 131 HIS A N 1
ATOM 1022 C CA . HIS A 1 131 ? -9.905 -8.892 0.034 1.00 93.56 131 HIS A CA 1
ATOM 1023 C C . HIS A 1 131 ? -8.511 -8.331 -0.289 1.00 93.56 131 HIS A C 1
ATOM 1025 O O . HIS A 1 131 ? -8.368 -7.632 -1.295 1.00 93.56 131 HIS A O 1
ATOM 1031 N N . PHE A 1 132 ? -7.494 -8.627 0.523 1.00 91.69 132 PHE A N 1
ATOM 1032 C CA . PHE A 1 132 ? -6.137 -8.107 0.359 1.00 91.69 132 PHE A CA 1
ATOM 1033 C C . PHE A 1 132 ? -5.574 -8.453 -1.028 1.00 91.69 132 PHE A C 1
ATOM 1035 O O . PHE A 1 132 ? -5.537 -9.618 -1.413 1.00 91.69 132 PHE A O 1
ATOM 1042 N N . THR A 1 133 ? -5.177 -7.434 -1.800 1.00 93.50 133 THR A N 1
ATOM 1043 C CA . THR A 1 133 ? -4.648 -7.539 -3.183 1.00 93.50 133 THR A CA 1
ATOM 1044 C C . THR A 1 133 ? -5.576 -8.192 -4.221 1.00 93.50 133 THR A C 1
ATOM 1046 O O . THR A 1 133 ? -5.180 -8.427 -5.356 1.00 93.50 133 THR A O 1
ATOM 1049 N N . LYS A 1 134 ? -6.846 -8.462 -3.890 1.00 94.31 134 LYS A N 1
ATOM 1050 C CA . LYS A 1 134 ? -7.759 -9.183 -4.794 1.00 94.31 134 LYS A CA 1
ATOM 1051 C C . LYS A 1 134 ? -8.237 -8.345 -5.979 1.00 94.31 134 LYS A C 1
ATOM 1053 O O . LYS A 1 134 ? -8.396 -8.867 -7.076 1.00 94.31 134 LYS A O 1
ATOM 1058 N N . ALA A 1 135 ? -8.543 -7.071 -5.736 1.00 96.56 135 ALA A N 1
ATOM 1059 C CA . ALA A 1 135 ? -9.040 -6.170 -6.777 1.00 96.56 135 ALA A CA 1
ATOM 1060 C C . ALA A 1 135 ? -7.916 -5.684 -7.702 1.00 96.56 135 ALA A C 1
ATOM 1062 O O . ALA A 1 135 ? -8.148 -5.507 -8.893 1.00 96.56 135 ALA A O 1
ATOM 1063 N N . ILE A 1 136 ? -6.721 -5.487 -7.139 1.00 96.44 136 ILE A N 1
ATOM 1064 C CA . ILE A 1 136 ? -5.509 -5.074 -7.847 1.00 96.44 136 ILE A CA 1
ATOM 1065 C C . ILE A 1 136 ? -4.424 -6.113 -7.517 1.00 96.44 136 ILE A C 1
ATOM 1067 O O . ILE A 1 136 ? -3.724 -5.978 -6.504 1.00 96.44 136 ILE A O 1
ATOM 1071 N N . PRO A 1 137 ? -4.346 -7.202 -8.301 1.00 96.75 137 PRO A N 1
ATOM 1072 C CA . PRO A 1 137 ? -3.380 -8.265 -8.074 1.00 96.75 137 PRO A CA 1
ATOM 1073 C C . PRO A 1 137 ? -1.957 -7.813 -8.439 1.00 96.75 137 PRO A C 1
ATOM 1075 O O . PRO A 1 137 ? -1.772 -6.852 -9.188 1.00 96.75 137 PRO A O 1
ATOM 1078 N N . PRO A 1 138 ? -0.919 -8.494 -7.922 1.00 96.75 138 PRO A N 1
ATOM 1079 C CA . PRO A 1 138 ? 0.469 -8.097 -8.157 1.00 96.75 138 PRO A CA 1
ATOM 1080 C C . PRO A 1 138 ? 0.925 -8.239 -9.617 1.00 96.75 138 PRO A C 1
ATOM 1082 O O . PRO A 1 138 ? 1.974 -7.714 -9.967 1.00 96.75 138 PRO A O 1
ATOM 1085 N N . ASP A 1 139 ? 0.182 -8.945 -10.467 1.00 96.31 139 ASP A N 1
ATOM 1086 C CA . ASP A 1 139 ? 0.480 -9.098 -11.891 1.00 96.31 139 ASP A CA 1
ATOM 1087 C C . ASP A 1 139 ? -0.204 -8.046 -12.779 1.00 96.31 139 ASP A C 1
ATOM 1089 O O . ASP A 1 139 ? -0.017 -8.062 -13.999 1.00 96.31 139 ASP A O 1
ATOM 1093 N N . ASP A 1 140 ? -0.979 -7.124 -12.194 1.00 96.06 140 ASP A N 1
ATOM 1094 C CA . ASP A 1 140 ? -1.706 -6.117 -12.964 1.00 96.06 140 ASP A CA 1
ATOM 1095 C C . ASP A 1 140 ? -0.749 -5.151 -13.679 1.00 96.06 140 ASP A C 1
ATOM 1097 O O . ASP A 1 140 ? -0.784 -5.027 -14.908 1.00 96.06 140 ASP A O 1
ATOM 1101 N N . ASP A 1 141 ? 0.168 -4.534 -12.934 1.00 94.81 141 ASP A N 1
ATOM 1102 C CA . ASP A 1 141 ? 1.271 -3.738 -13.467 1.00 94.81 141 ASP A CA 1
ATOM 1103 C C . ASP A 1 141 ? 2.455 -3.661 -12.486 1.00 94.81 141 ASP A C 1
ATOM 1105 O O . ASP A 1 141 ? 2.411 -4.172 -11.365 1.00 94.81 141 ASP A O 1
ATOM 1109 N N . LYS A 1 142 ? 3.553 -3.031 -12.923 1.00 92.94 142 LYS A N 1
ATOM 1110 C CA . LYS A 1 142 ? 4.787 -2.950 -12.137 1.00 92.94 142 LYS A CA 1
ATOM 1111 C C . LYS A 1 142 ? 4.609 -2.180 -10.824 1.00 92.94 142 LYS A C 1
ATOM 1113 O O . LYS A 1 142 ? 5.222 -2.548 -9.831 1.00 92.94 142 LYS A O 1
ATOM 1118 N N . PHE A 1 143 ? 3.784 -1.140 -10.772 1.00 91.81 143 PHE A N 1
ATOM 1119 C CA . PHE A 1 143 ? 3.561 -0.365 -9.549 1.00 91.81 143 PHE A CA 1
ATOM 1120 C C . PHE A 1 143 ? 2.570 -1.047 -8.604 1.00 91.81 143 PHE A C 1
ATOM 1122 O O . PHE A 1 143 ? 2.759 -0.971 -7.391 1.00 91.81 143 PHE A O 1
ATOM 1129 N N . ALA A 1 144 ? 1.589 -1.785 -9.132 1.00 95.38 144 ALA A N 1
ATOM 1130 C CA . ALA A 1 144 ? 0.761 -2.698 -8.344 1.00 95.38 144 ALA A CA 1
ATOM 1131 C C . ALA A 1 144 ? 1.617 -3.786 -7.676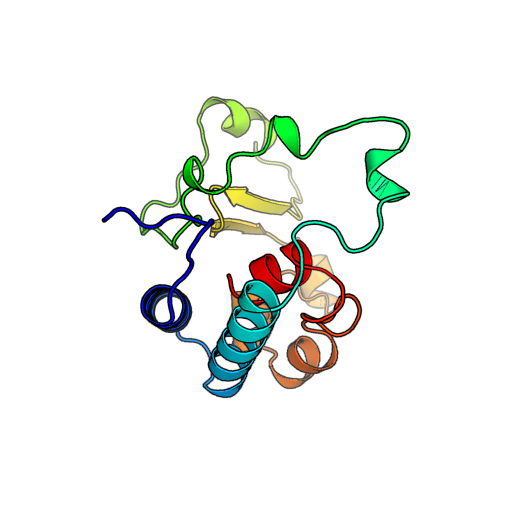 1.00 95.38 144 ALA A C 1
ATOM 1133 O O . ALA A 1 144 ? 1.503 -4.023 -6.473 1.00 95.38 144 ALA A O 1
ATOM 1134 N N . ALA A 1 145 ? 2.543 -4.391 -8.427 1.00 95.62 145 ALA A N 1
ATOM 1135 C CA . ALA A 1 145 ? 3.512 -5.344 -7.891 1.00 95.62 145 ALA A CA 1
ATOM 1136 C C . ALA A 1 145 ? 4.376 -4.720 -6.782 1.00 95.62 145 ALA A C 1
ATOM 1138 O O . ALA A 1 145 ? 4.581 -5.327 -5.732 1.00 95.62 145 ALA A O 1
ATOM 1139 N N . LEU A 1 146 ? 4.850 -3.485 -6.993 1.00 92.75 146 LEU A N 1
ATOM 1140 C CA . LEU A 1 146 ? 5.649 -2.763 -6.005 1.00 92.75 146 LEU A CA 1
ATOM 1141 C C . LEU A 1 146 ? 4.862 -2.481 -4.719 1.00 92.75 146 LEU A C 1
ATOM 1143 O O . LEU A 1 146 ? 5.377 -2.727 -3.632 1.00 92.75 146 LEU A O 1
ATOM 1147 N N . ASN A 1 147 ? 3.624 -1.998 -4.838 1.00 92.75 147 ASN A N 1
ATOM 1148 C CA . ASN A 1 147 ? 2.759 -1.704 -3.695 1.00 92.75 147 ASN A CA 1
ATOM 1149 C C . ASN A 1 147 ? 2.359 -2.971 -2.927 1.00 92.75 147 ASN A C 1
ATOM 1151 O O . ASN A 1 147 ? 2.342 -2.973 -1.706 1.00 92.75 147 ASN A O 1
ATOM 1155 N N . ASN A 1 148 ? 2.093 -4.075 -3.623 1.00 94.62 148 ASN A N 1
ATOM 1156 C CA . ASN A 1 148 ? 1.772 -5.336 -2.957 1.00 94.62 148 ASN A CA 1
ATOM 1157 C C . ASN A 1 148 ? 3.000 -5.947 -2.257 1.00 94.62 148 ASN A C 1
ATOM 1159 O O . ASN A 1 148 ? 2.852 -6.702 -1.297 1.00 94.62 148 ASN A O 1
ATOM 1163 N N . ALA A 1 149 ? 4.212 -5.629 -2.719 1.00 92.81 149 ALA A N 1
ATOM 1164 C CA . ALA A 1 149 ? 5.448 -6.044 -2.068 1.00 92.81 149 ALA A CA 1
ATOM 1165 C C . ALA A 1 149 ? 5.745 -5.224 -0.792 1.00 92.81 149 ALA A C 1
ATOM 1167 O O . ALA A 1 149 ? 6.208 -5.803 0.196 1.00 92.81 149 ALA A O 1
ATOM 1168 N N . PHE A 1 150 ? 5.431 -3.920 -0.769 1.00 88.88 150 PHE A N 1
ATOM 1169 C CA . PHE A 1 150 ? 5.766 -2.972 0.310 1.00 88.88 150 PHE A CA 1
ATOM 1170 C C . PHE A 1 150 ? 4.541 -2.222 0.843 1.00 88.88 150 PHE A C 1
ATOM 1172 O O . PHE A 1 150 ? 4.192 -2.487 2.019 1.00 88.88 150 PHE A O 1
#

pLDDT: mean 86.66, std 8.71, range [44.31, 97.38]

Foldseek 3Di:
DAQFQVDHDLVLLVQQCVVLVADPVLSVLLVVLNVLLVVFDQDPDPVVCVPPNPPVVDDSRVDHQLGDDPDQDDPPVCVVVVPDDVFDQDWDDDSNDTNDGDHGVVCVVVVDDTDDLSCCCVVVVVVSVVPQCPVPNSNNHNVSSSVSND